Protein AF-A0AAV5LQ32-F1 (afdb_monomer_lite)

Organism: NCBI:txid152421

Sequence (44 aa):
MVLLLHHGLIEEYDSAARLLENKSSSFAQLVAEYTTRSNSSFDH

Foldseek 3Di:
DDFDDDPNDTPDDDDPVVQCVPCPRPSVVVVVVVVVVVVVVVPD

Radius of gyration: 12.18 Å; chains: 1; bounding box: 35×17×25 Å

Secondary structure (DSSP, 8-state):
-EEEEETTEEEEEE-HHHHHHSTTSHHHHHHHHHHHHHHHHS--

pLDDT: mean 88.79, std 11.98, range [49.91, 96.62]

Structure (mmCIF, N/CA/C/O backbone):
data_AF-A0AAV5LQ32-F1
#
_entry.id   AF-A0AAV5LQ32-F1
#
loop_
_atom_site.group_PDB
_atom_site.id
_atom_site.type_symbol
_atom_site.label_atom_id
_atom_site.label_alt_id
_atom_site.label_comp_id
_atom_site.label_asym_id
_atom_site.label_entity_id
_atom_site.label_seq_id
_atom_site.pdbx_PDB_ins_code
_atom_site.Cartn_x
_atom_site.Cartn_y
_atom_site.Cartn_z
_atom_site.occupancy
_atom_site.B_iso_or_equiv
_atom_site.auth_seq_id
_atom_site.auth_comp_id
_atom_site.auth_asym_id
_atom_site.auth_atom_id
_atom_site.pdbx_PDB_model_num
ATOM 1 N N . MET A 1 1 ? -6.932 8.321 0.053 1.00 88.56 1 MET A N 1
ATOM 2 C CA . MET A 1 1 ? -7.466 6.949 0.206 1.00 88.56 1 MET A CA 1
ATOM 3 C C . MET A 1 1 ? -7.117 6.173 -1.051 1.00 88.56 1 MET A C 1
ATOM 5 O O .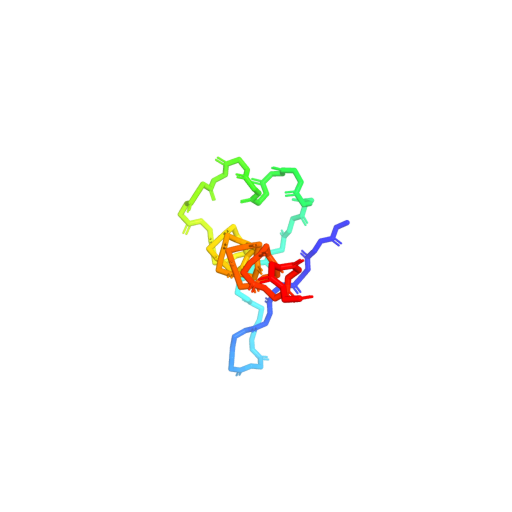 MET A 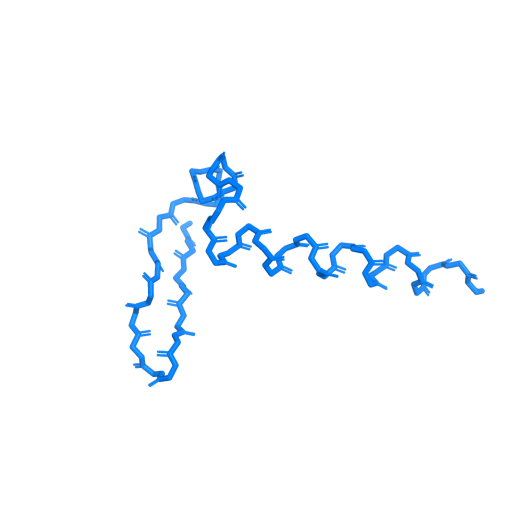1 1 ? -6.977 6.799 -2.094 1.00 88.56 1 MET A O 1
ATOM 9 N N . VAL A 1 2 ? -6.906 4.868 -0.931 1.00 95.12 2 VAL A N 1
ATOM 10 C CA . VAL A 1 2 ? -6.433 3.945 -1.967 1.00 95.12 2 VAL A CA 1
ATOM 11 C C . VAL A 1 2 ? -7.419 2.787 -2.030 1.00 95.12 2 VAL A C 1
ATOM 13 O O . VAL A 1 2 ? -7.829 2.287 -0.986 1.00 95.12 2 VAL A O 1
ATOM 16 N N . LEU A 1 3 ? -7.801 2.392 -3.242 1.00 96.19 3 LEU A N 1
ATOM 17 C CA . LEU A 1 3 ? -8.668 1.251 -3.511 1.00 96.19 3 LEU A CA 1
ATOM 18 C C . LEU A 1 3 ? -7.920 0.299 -4.444 1.00 96.19 3 LEU A C 1
ATOM 20 O O . LEU A 1 3 ? -7.582 0.678 -5.566 1.00 96.19 3 LEU A O 1
ATOM 24 N N . LEU A 1 4 ? -7.646 -0.908 -3.962 1.00 95.31 4 LEU A N 1
ATOM 25 C CA . LEU A 1 4 ? -6.990 -1.965 -4.714 1.00 95.31 4 LEU A CA 1
ATOM 26 C C . LEU A 1 4 ? -8.046 -2.936 -5.239 1.00 95.31 4 LEU A C 1
ATOM 28 O O . LEU A 1 4 ? -8.896 -3.411 -4.482 1.00 95.31 4 LEU A O 1
ATOM 32 N N . LEU A 1 5 ? -7.983 -3.224 -6.537 1.00 96.62 5 LEU A N 1
ATOM 33 C CA . LEU A 1 5 ? -8.850 -4.199 -7.181 1.00 96.62 5 LEU A CA 1
ATOM 34 C C . LEU A 1 5 ? -8.055 -5.443 -7.562 1.00 96.62 5 LEU A C 1
ATOM 36 O O . LEU A 1 5 ? -7.038 -5.335 -8.245 1.00 96.62 5 LEU A O 1
ATOM 40 N N . HIS A 1 6 ? -8.593 -6.611 -7.228 1.00 94.00 6 HIS A N 1
ATOM 41 C CA . HIS A 1 6 ? -8.076 -7.899 -7.668 1.00 94.00 6 HIS A CA 1
ATOM 42 C C . HIS A 1 6 ? -9.185 -8.684 -8.352 1.00 94.00 6 HIS A C 1
ATOM 44 O O . HIS A 1 6 ? -10.261 -8.892 -7.794 1.00 94.00 6 HIS A O 1
ATOM 50 N N . HIS A 1 7 ? -8.949 -9.052 -9.613 1.00 94.69 7 HIS A N 1
ATOM 51 C CA . HIS A 1 7 ? -9.938 -9.716 -10.470 1.00 94.69 7 HIS A CA 1
ATOM 52 C C . HIS A 1 7 ? -11.311 -9.016 -10.521 1.00 94.69 7 HIS A C 1
ATOM 54 O O . HIS A 1 7 ? -12.352 -9.661 -10.609 1.00 94.69 7 HIS A O 1
ATOM 60 N N . GLY A 1 8 ? -11.320 -7.680 -10.479 1.00 94.56 8 GLY A N 1
ATOM 61 C CA . GLY A 1 8 ? -12.550 -6.883 -10.537 1.00 94.56 8 GLY A CA 1
ATOM 62 C C . GLY A 1 8 ? -13.317 -6.785 -9.214 1.00 94.56 8 GLY A C 1
ATOM 63 O O . GLY A 1 8 ? -14.395 -6.196 -9.192 1.00 94.56 8 GLY A O 1
ATOM 64 N N . LEU A 1 9 ? -12.771 -7.315 -8.117 1.00 96.25 9 LEU A N 1
ATOM 65 C CA . LEU A 1 9 ? -13.302 -7.165 -6.762 1.00 96.25 9 LEU A CA 1
ATOM 66 C C . LEU A 1 9 ? -12.415 -6.235 -5.936 1.00 96.25 9 LEU A C 1
ATOM 68 O O . LEU A 1 9 ? -11.222 -6.120 -6.205 1.00 96.25 9 LEU A O 1
ATOM 72 N N . ILE A 1 10 ? -12.993 -5.585 -4.925 1.00 95.44 10 ILE A N 1
ATOM 73 C CA . ILE A 1 10 ? -12.230 -4.779 -3.965 1.00 95.44 10 ILE A CA 1
ATOM 74 C C . ILE A 1 10 ? -11.436 -5.731 -3.073 1.00 95.44 10 ILE A C 1
ATOM 76 O O . ILE A 1 10 ? -12.025 -6.512 -2.329 1.00 95.44 10 ILE A O 1
ATOM 80 N N . GLU A 1 11 ? -10.113 -5.655 -3.161 1.00 95.31 11 GLU A N 1
ATOM 81 C CA . GLU A 1 11 ? -9.193 -6.424 -2.324 1.00 95.31 11 GLU A CA 1
ATOM 82 C C . GLU A 1 11 ? -8.841 -5.641 -1.054 1.00 95.31 11 GLU A C 1
ATOM 84 O O . GLU A 1 11 ? -8.987 -6.155 0.052 1.00 95.31 11 GLU A O 1
ATOM 89 N N . GLU A 1 12 ? -8.448 -4.370 -1.203 1.00 95.50 12 GLU A N 1
ATOM 90 C CA . GLU A 1 12 ? -8.060 -3.496 -0.089 1.00 95.50 12 GLU A CA 1
ATOM 91 C C . GLU A 1 12 ? -8.595 -2.072 -0.279 1.00 95.50 12 GLU A C 1
ATOM 93 O O . GLU A 1 12 ? -8.645 -1.546 -1.394 1.00 95.50 12 GLU A O 1
ATOM 98 N N . TYR A 1 13 ? -8.982 -1.424 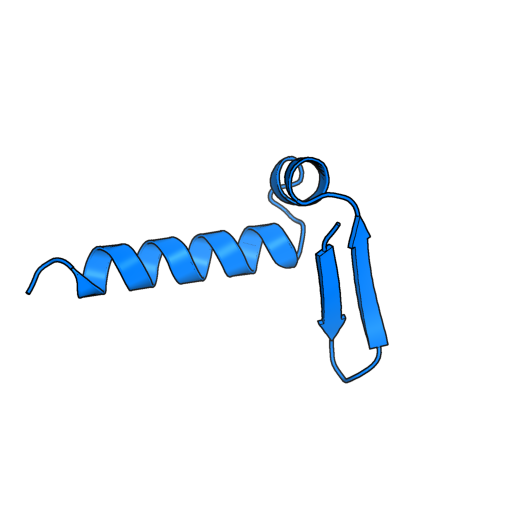0.824 1.00 96.00 13 TYR A N 1
ATOM 99 C CA . TYR A 1 13 ? -9.441 -0.037 0.816 1.00 96.00 13 TYR A CA 1
ATOM 100 C C . TYR A 1 13 ? -9.150 0.676 2.142 1.00 96.00 13 TYR A C 1
ATOM 102 O O . TYR A 1 13 ? -9.816 0.427 3.143 1.00 96.00 13 TYR A O 1
ATOM 110 N N . ASP A 1 14 ? -8.171 1.585 2.147 1.00 95.69 14 ASP A N 1
ATOM 111 C CA . ASP A 1 14 ? -7.851 2.461 3.289 1.00 95.69 14 ASP A CA 1
ATOM 112 C C . ASP A 1 14 ? -6.990 3.662 2.812 1.00 95.69 14 ASP A C 1
ATOM 114 O O . ASP A 1 14 ? -6.798 3.914 1.622 1.00 95.69 14 ASP A O 1
ATOM 118 N N . SER A 1 15 ? -6.479 4.480 3.723 1.00 96.00 15 SER A N 1
ATOM 119 C CA . SER A 1 15 ? -5.423 5.461 3.491 1.00 96.00 15 SER A CA 1
ATOM 120 C C . SER A 1 15 ? -4.095 4.794 3.111 1.00 96.00 15 SER A C 1
ATOM 122 O O . SER A 1 15 ? -3.740 3.738 3.628 1.00 96.00 15 SER A O 1
ATOM 124 N N . ALA A 1 16 ? -3.320 5.453 2.241 1.00 93.31 16 ALA A N 1
ATOM 125 C CA . ALA A 1 16 ? -2.020 4.944 1.799 1.00 93.31 16 ALA A CA 1
ATOM 126 C C . ALA A 1 16 ? -1.073 4.663 2.977 1.00 93.31 16 ALA A C 1
ATOM 128 O O . ALA A 1 16 ? -0.405 3.639 2.983 1.00 93.31 16 ALA A O 1
ATOM 129 N N . ALA A 1 17 ? -1.057 5.540 3.989 1.00 95.25 17 ALA A N 1
ATOM 130 C CA . ALA A 1 17 ? -0.226 5.363 5.178 1.00 95.25 17 ALA A CA 1
ATOM 131 C C . ALA A 1 17 ? -0.553 4.054 5.915 1.00 95.25 17 ALA A C 1
ATOM 133 O O . ALA A 1 17 ? 0.350 3.265 6.171 1.00 95.25 17 ALA A O 1
ATOM 134 N N . ARG A 1 18 ? -1.840 3.768 6.157 1.00 94.69 18 ARG A N 1
ATOM 135 C CA . ARG A 1 18 ? -2.262 2.528 6.826 1.00 94.69 18 ARG A CA 1
ATOM 136 C C . ARG A 1 18 ? -1.963 1.274 6.018 1.00 94.69 18 ARG A C 1
ATOM 138 O O . ARG A 1 18 ? -1.527 0.278 6.586 1.00 94.69 18 ARG A O 1
ATOM 145 N N . LEU A 1 19 ? -2.175 1.316 4.704 1.00 95.56 19 LEU A N 1
ATOM 146 C CA . LEU A 1 19 ? -1.856 0.171 3.850 1.00 95.56 19 LEU A CA 1
ATOM 147 C C . LEU A 1 19 ? -0.342 -0.089 3.811 1.00 95.56 19 LEU A C 1
ATOM 149 O O . LEU A 1 19 ? 0.070 -1.242 3.836 1.00 95.56 19 LEU A O 1
ATOM 153 N N . LEU A 1 20 ? 0.489 0.957 3.822 1.00 95.31 20 LEU A N 1
ATOM 154 C CA . LEU A 1 20 ? 1.953 0.835 3.839 1.00 95.31 20 LEU A CA 1
ATOM 155 C C . LEU A 1 20 ? 2.526 0.390 5.193 1.00 95.31 20 LEU A C 1
ATOM 157 O O . LEU A 1 20 ? 3.576 -0.251 5.222 1.00 95.31 20 LEU A O 1
ATOM 161 N N . GLU A 1 21 ? 1.865 0.713 6.308 1.00 95.19 21 GLU A N 1
ATOM 162 C CA . GLU A 1 21 ? 2.256 0.230 7.642 1.00 95.19 21 GLU A CA 1
ATOM 163 C C . GLU A 1 21 ? 2.200 -1.302 7.719 1.00 95.19 21 GLU A C 1
ATOM 165 O O . GLU A 1 21 ? 3.085 -1.939 8.300 1.00 95.19 21 GLU A O 1
ATOM 170 N N . ASN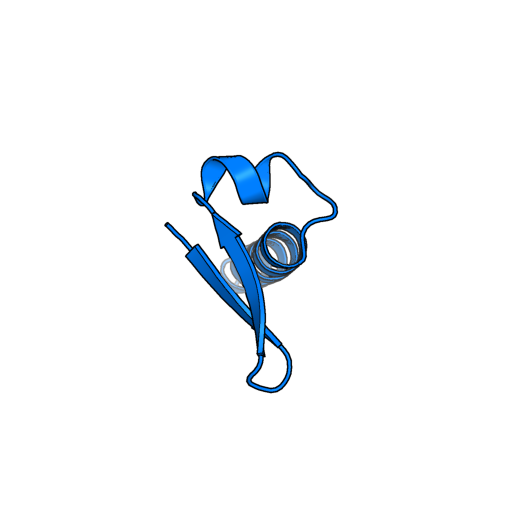 A 1 22 ? 1.194 -1.906 7.084 1.00 92.69 22 ASN A N 1
ATOM 171 C CA . ASN A 1 22 ? 1.113 -3.349 6.941 1.00 92.69 22 ASN A CA 1
ATOM 172 C C . ASN A 1 22 ? 1.933 -3.813 5.730 1.00 92.69 22 ASN A C 1
ATOM 174 O O . ASN A 1 22 ? 1.428 -3.878 4.614 1.00 92.69 22 ASN A O 1
ATOM 178 N N . LYS A 1 23 ? 3.189 -4.212 5.959 1.00 91.31 23 LYS A N 1
ATOM 179 C CA . LYS A 1 23 ? 4.083 -4.735 4.904 1.00 91.31 23 LYS A CA 1
ATOM 180 C C . LYS A 1 23 ? 3.559 -5.989 4.193 1.00 91.31 23 LYS A C 1
ATOM 182 O O . LYS A 1 23 ? 4.086 -6.346 3.146 1.00 91.31 23 LYS A O 1
ATOM 187 N N . SER A 1 24 ? 2.570 -6.668 4.769 1.00 91.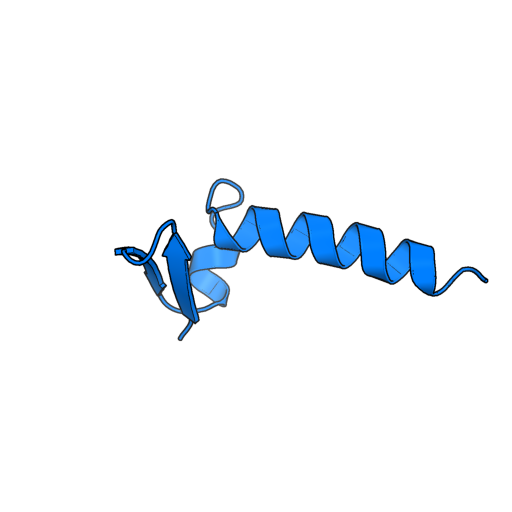88 24 SER A N 1
ATOM 188 C CA . SER A 1 24 ? 1.912 -7.823 4.161 1.00 91.88 24 SER A CA 1
ATOM 189 C C . SER A 1 24 ? 0.705 -7.438 3.303 1.00 91.88 24 SER A C 1
ATOM 191 O O . SER A 1 24 ? 0.160 -8.319 2.647 1.00 91.88 24 SER A O 1
ATOM 193 N N . SER A 1 25 ? 0.286 -6.166 3.289 1.00 94.69 25 SER A N 1
ATOM 194 C CA . SER A 1 25 ? -0.797 -5.698 2.418 1.00 94.69 25 SER A CA 1
ATOM 195 C C . SER A 1 25 ? -0.405 -5.835 0.950 1.00 94.69 25 SER A C 1
ATOM 197 O O . SER A 1 25 ? 0.768 -5.686 0.581 1.00 94.69 25 SER A O 1
ATOM 199 N N . SER A 1 26 ? -1.388 -6.113 0.104 1.00 94.50 26 SER A N 1
ATOM 200 C CA . SER A 1 26 ? -1.171 -6.251 -1.337 1.00 94.50 26 SER A CA 1
ATOM 201 C C . SER A 1 26 ? -0.701 -4.924 -1.940 1.00 94.50 26 SER A C 1
ATOM 203 O O . SER A 1 26 ? 0.212 -4.896 -2.768 1.00 94.50 26 SER A O 1
ATOM 205 N N . PHE A 1 27 ? -1.221 -3.794 -1.448 1.00 95.62 27 PHE A N 1
ATOM 206 C CA . PHE A 1 27 ? -0.731 -2.470 -1.827 1.00 95.62 27 PHE A CA 1
ATOM 207 C C . PHE A 1 27 ? 0.745 -2.245 -1.457 1.00 95.62 27 PHE A C 1
ATOM 209 O O . PHE A 1 27 ? 1.508 -1.750 -2.288 1.00 95.62 27 PHE A O 1
ATOM 216 N N . ALA A 1 28 ? 1.177 -2.607 -0.244 1.00 95.44 28 ALA A N 1
ATOM 217 C CA . ALA A 1 28 ? 2.567 -2.418 0.178 1.00 95.44 28 ALA A CA 1
ATOM 218 C C . ALA A 1 28 ? 3.546 -3.258 -0.652 1.00 95.44 28 ALA A C 1
ATOM 220 O O . ALA A 1 28 ? 4.626 -2.773 -0.994 1.00 95.44 28 ALA A O 1
ATOM 221 N N . GLN A 1 29 ? 3.158 -4.484 -1.013 1.00 94.75 29 GLN A N 1
ATOM 222 C CA . GLN A 1 29 ? 3.961 -5.358 -1.870 1.00 94.75 29 GLN A CA 1
ATOM 223 C C . GLN A 1 29 ? 4.127 -4.766 -3.277 1.00 94.75 29 GLN A C 1
ATOM 225 O O . GLN A 1 29 ? 5.255 -4.622 -3.749 1.00 94.75 29 GLN A O 1
ATOM 230 N N . LEU A 1 30 ? 3.036 -4.297 -3.894 1.00 94.56 30 LEU A N 1
ATOM 231 C CA . LEU A 1 30 ? 3.079 -3.647 -5.209 1.00 94.56 30 LEU A CA 1
ATOM 232 C C . LEU A 1 30 ? 3.963 -2.396 -5.219 1.00 94.56 30 LEU A C 1
ATOM 234 O O . LEU A 1 30 ? 4.731 -2.178 -6.158 1.00 94.56 30 LEU A O 1
ATOM 238 N N . VAL A 1 31 ? 3.864 -1.569 -4.174 1.00 93.50 31 VAL A N 1
ATOM 239 C CA . VAL A 1 31 ? 4.708 -0.376 -4.039 1.00 93.50 31 VAL A CA 1
ATOM 240 C C . VAL A 1 31 ? 6.177 -0.772 -3.921 1.00 93.50 31 VAL A C 1
ATOM 242 O O . VAL A 1 31 ? 7.009 -0.179 -4.602 1.00 93.50 31 VAL A O 1
ATOM 245 N N . ALA A 1 32 ? 6.504 -1.789 -3.119 1.00 93.00 32 ALA A N 1
ATOM 246 C CA . ALA A 1 32 ? 7.876 -2.265 -2.976 1.00 93.00 32 ALA A CA 1
ATOM 247 C C . ALA A 1 32 ? 8.456 -2.762 -4.312 1.00 93.00 32 ALA A C 1
ATOM 249 O O . ALA A 1 32 ? 9.545 -2.336 -4.701 1.00 93.00 32 ALA A O 1
ATOM 250 N N . GLU A 1 33 ? 7.712 -3.594 -5.047 1.00 91.12 33 GLU A N 1
ATOM 251 C CA . GLU A 1 33 ? 8.116 -4.091 -6.369 1.00 91.12 33 GLU A CA 1
ATOM 252 C C . GLU A 1 33 ? 8.339 -2.951 -7.371 1.00 91.12 33 GLU A C 1
ATOM 254 O O . GLU A 1 33 ? 9.361 -2.906 -8.067 1.00 91.12 33 GLU A O 1
ATOM 259 N N . TYR A 1 34 ? 7.406 -1.995 -7.421 1.00 90.94 34 TYR A N 1
ATOM 260 C CA . TYR A 1 34 ? 7.517 -0.829 -8.289 1.00 90.94 34 TYR A CA 1
ATOM 261 C C . TYR A 1 34 ? 8.736 0.024 -7.930 1.00 90.94 34 TYR A C 1
ATOM 263 O O . TYR A 1 34 ? 9.500 0.390 -8.819 1.00 90.94 34 TYR A O 1
ATOM 271 N N . THR A 1 35 ? 8.970 0.302 -6.645 1.00 88.38 35 THR A N 1
ATOM 272 C CA . THR A 1 35 ? 10.120 1.096 -6.195 1.00 88.38 35 THR A CA 1
ATOM 273 C C . THR A 1 35 ? 11.446 0.442 -6.583 1.00 88.38 35 THR A C 1
ATOM 275 O O . THR A 1 35 ? 12.324 1.128 -7.107 1.00 88.38 35 THR A O 1
ATOM 278 N N . THR A 1 36 ? 11.596 -0.875 -6.404 1.00 85.75 36 THR A N 1
ATOM 279 C CA . THR A 1 36 ? 12.807 -1.600 -6.827 1.00 85.75 36 THR A CA 1
ATOM 280 C C . THR A 1 36 ? 13.021 -1.517 -8.341 1.00 85.75 36 THR A C 1
ATOM 282 O O . THR A 1 36 ? 14.142 -1.285 -8.808 1.00 85.75 36 THR A O 1
ATOM 285 N N . ARG A 1 37 ? 11.950 -1.658 -9.128 1.00 81.69 37 ARG A N 1
ATOM 286 C CA . ARG A 1 37 ? 12.017 -1.564 -10.591 1.00 81.69 37 ARG A CA 1
ATOM 287 C C . ARG A 1 37 ? 12.297 -0.141 -11.081 1.00 81.69 37 ARG A C 1
ATOM 289 O O . ARG A 1 37 ? 13.036 0.041 -12.045 1.00 81.69 37 ARG A O 1
ATOM 296 N N . SER A 1 38 ? 11.726 0.870 -10.433 1.00 77.12 38 SER A N 1
ATOM 297 C CA . SER A 1 38 ? 11.983 2.268 -10.769 1.00 77.12 38 SER A CA 1
ATOM 298 C C . SER A 1 38 ? 13.422 2.651 -10.462 1.00 77.12 38 SER A C 1
ATOM 300 O O . SER A 1 38 ? 14.072 3.187 -11.348 1.00 77.12 38 SER A O 1
ATOM 302 N N . ASN A 1 39 ? 13.961 2.312 -9.287 1.00 71.00 39 ASN A N 1
ATOM 303 C CA . ASN A 1 39 ? 15.359 2.624 -8.970 1.00 71.00 39 ASN A CA 1
ATOM 304 C C . ASN A 1 39 ? 16.334 1.997 -9.973 1.00 71.00 39 ASN A C 1
ATOM 306 O O . ASN A 1 39 ? 17.217 2.684 -10.464 1.00 71.00 39 ASN A O 1
ATOM 310 N N . SER A 1 40 ? 16.112 0.738 -10.359 1.00 66.56 40 SER A N 1
ATOM 311 C CA . SER A 1 40 ? 16.945 0.071 -11.372 1.00 66.56 40 SER A CA 1
ATOM 312 C C . SER A 1 40 ? 16.785 0.626 -12.794 1.00 66.56 40 SER A C 1
ATOM 314 O O . SER A 1 40 ? 17.658 0.409 -13.627 1.00 66.56 40 SER A O 1
ATOM 316 N N . SER A 1 41 ? 15.702 1.356 -13.087 1.00 60.38 41 SER A N 1
ATOM 317 C CA . SER A 1 41 ? 15.504 2.028 -14.382 1.00 60.38 41 SER A CA 1
ATOM 318 C C . SER A 1 41 ? 16.180 3.405 -14.458 1.00 60.38 41 SER A C 1
ATOM 320 O O . SER A 1 41 ? 16.306 3.945 -15.553 1.00 60.38 41 SER A O 1
ATOM 322 N N . PHE A 1 42 ? 16.589 3.980 -13.321 1.00 58.62 42 PHE A N 1
ATOM 323 C CA . PHE A 1 42 ? 17.298 5.266 -13.246 1.00 58.62 42 PHE A CA 1
ATOM 324 C C . PHE A 1 42 ? 18.833 5.121 -13.248 1.00 58.62 42 PHE A C 1
ATOM 326 O O . PHE A 1 42 ? 19.525 6.129 -13.354 1.00 58.62 42 PHE A O 1
ATOM 333 N N . ASP A 1 43 ? 19.358 3.894 -13.176 1.00 58.59 43 ASP A N 1
ATOM 334 C CA . ASP A 1 43 ? 20.793 3.572 -13.244 1.00 58.59 43 ASP A CA 1
ATOM 335 C C . ASP A 1 43 ? 21.267 3.243 -14.686 1.00 58.59 43 ASP A C 1
ATOM 337 O O . ASP A 1 43 ? 22.077 2.333 -14.888 1.00 58.59 43 ASP A O 1
ATOM 341 N N . HIS A 1 44 ? 20.759 3.953 -15.707 1.00 49.91 44 HIS A N 1
ATOM 342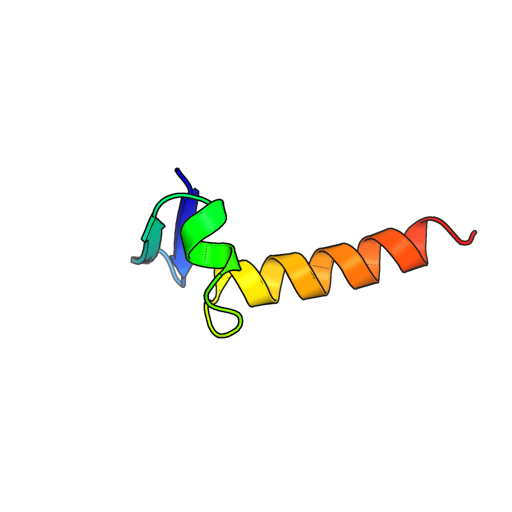 C CA . HIS A 1 44 ? 21.249 3.870 -17.097 1.00 49.91 44 HIS A CA 1
ATOM 343 C C . HIS A 1 44 ? 21.639 5.237 -17.660 1.00 49.91 44 HIS A C 1
ATOM 345 O O . HIS A 1 44 ? 20.817 6.175 -17.550 1.00 49.91 44 HIS A O 1
#